Protein AF-A0A922Z4D7-F1 (afdb_monomer_lite)

Secondary structure (DSSP, 8-state):
--------------------PPPPSS--HHHHHHHHHTTSEEEEE-S-HHHHHHH-PPTTEEE--TTSTTHHHHHHHHHHH-TTSEEEEE-SSSHHHHHHHHH-

Structure (mmCIF, N/CA/C/O backbone):
data_AF-A0A922Z4D7-F1
#
_entry.id   AF-A0A922Z4D7-F1
#
loop_
_atom_site.group_PDB
_atom_site.id
_atom_site.type_symbol
_atom_site.label_atom_id
_atom_site.label_alt_id
_atom_site.label_comp_id
_atom_site.label_asym_id
_atom_site.label_entity_id
_atom_site.label_seq_id
_atom_site.pdbx_PDB_ins_code
_atom_site.Cartn_x
_atom_site.Cartn_y
_atom_site.Cartn_z
_atom_site.occupancy
_atom_site.B_iso_or_equiv
_atom_site.auth_seq_id
_atom_site.auth_comp_id
_atom_site.auth_asym_id
_atom_site.auth_atom_id
_atom_site.pdbx_PDB_model_num
ATOM 1 N N . MET A 1 1 ? -71.235 37.744 -9.714 1.00 45.00 1 MET A N 1
ATOM 2 C CA . MET A 1 1 ? -69.897 38.261 -10.066 1.00 45.00 1 MET A CA 1
ATOM 3 C C . MET A 1 1 ? -68.995 38.038 -8.854 1.00 45.00 1 MET A C 1
ATOM 5 O O . MET A 1 1 ? -68.873 38.920 -8.019 1.00 45.00 1 MET A O 1
ATOM 9 N N . ASN A 1 2 ? -68.465 36.816 -8.690 1.00 38.41 2 ASN A N 1
ATOM 10 C CA . ASN A 1 2 ? -67.816 36.381 -7.445 1.00 38.41 2 ASN A CA 1
ATOM 11 C C . ASN A 1 2 ? -66.387 35.918 -7.732 1.00 38.41 2 ASN A C 1
ATOM 13 O O . ASN A 1 2 ? -66.168 34.972 -8.484 1.00 38.41 2 ASN A O 1
ATOM 17 N N . ARG A 1 3 ? -65.427 36.610 -7.118 1.00 63.12 3 ARG A N 1
ATOM 18 C CA . ARG A 1 3 ? -63.988 36.352 -7.190 1.00 63.12 3 ARG A CA 1
ATOM 19 C C . ARG A 1 3 ? -63.673 35.210 -6.225 1.00 63.12 3 ARG A C 1
ATOM 21 O O . ARG A 1 3 ? -63.853 35.373 -5.021 1.00 63.12 3 ARG A O 1
ATOM 28 N N . ARG A 1 4 ? -63.230 34.059 -6.730 1.00 54.56 4 ARG A N 1
ATOM 29 C CA . ARG A 1 4 ? -62.708 32.966 -5.898 1.00 54.56 4 ARG A CA 1
ATOM 30 C C . ARG A 1 4 ? -61.285 32.650 -6.333 1.00 54.56 4 ARG A C 1
ATOM 32 O O . ARG A 1 4 ? -61.054 32.029 -7.361 1.00 54.56 4 ARG A O 1
ATOM 39 N N . ILE A 1 5 ? -60.361 33.176 -5.539 1.00 66.19 5 ILE A N 1
ATOM 40 C CA . ILE A 1 5 ? -58.936 32.859 -5.519 1.00 66.19 5 ILE A CA 1
ATOM 41 C C . ILE A 1 5 ? -58.792 31.455 -4.928 1.00 66.19 5 ILE A C 1
ATOM 43 O O . ILE A 1 5 ? -59.359 31.191 -3.869 1.00 66.19 5 ILE A O 1
ATOM 47 N N . LEU A 1 6 ? -58.021 30.584 -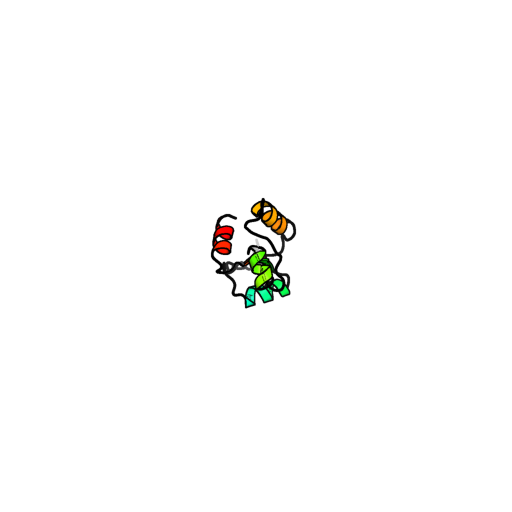5.575 1.00 53.22 6 LEU A N 1
ATOM 48 C CA . LEU A 1 6 ? -57.504 29.363 -4.961 1.00 53.22 6 LEU A CA 1
ATOM 49 C C . LEU A 1 6 ? -56.009 29.264 -5.275 1.00 53.22 6 LEU A C 1
ATOM 51 O O . LEU A 1 6 ? -55.611 29.045 -6.415 1.00 53.22 6 LEU A O 1
ATOM 55 N N . ILE A 1 7 ? -55.200 29.476 -4.239 1.00 62.78 7 ILE A N 1
ATOM 56 C CA . ILE A 1 7 ? -53.772 29.160 -4.190 1.00 62.78 7 ILE A CA 1
ATOM 57 C C . ILE A 1 7 ? -53.658 27.814 -3.470 1.00 62.78 7 ILE A C 1
ATOM 59 O O . ILE A 1 7 ? -54.116 27.709 -2.337 1.00 62.78 7 ILE A O 1
ATOM 63 N N . ALA A 1 8 ? -53.035 26.817 -4.094 1.00 52.34 8 ALA A N 1
ATOM 64 C CA . ALA A 1 8 ? -52.447 25.646 -3.433 1.00 52.34 8 ALA A CA 1
ATOM 65 C C . ALA A 1 8 ? -51.616 24.889 -4.481 1.00 52.34 8 ALA A C 1
ATOM 67 O O . ALA A 1 8 ? -52.132 24.582 -5.546 1.00 52.34 8 ALA A O 1
ATOM 68 N N . GLY A 1 9 ? -50.346 24.543 -4.321 1.00 46.50 9 GLY A N 1
ATOM 69 C CA . GLY A 1 9 ? -49.345 24.777 -3.291 1.00 46.50 9 GLY A CA 1
ATOM 70 C C . GLY A 1 9 ? -48.082 24.103 -3.833 1.00 46.50 9 GLY A C 1
ATOM 71 O O . GLY A 1 9 ? -48.098 22.904 -4.099 1.00 46.50 9 GLY A O 1
ATOM 72 N N . ALA A 1 10 ? -47.022 24.864 -4.104 1.00 57.03 10 ALA A N 1
ATOM 73 C CA . ALA A 1 10 ? -45.783 24.301 -4.629 1.00 57.03 10 ALA A CA 1
ATOM 74 C C . ALA A 1 10 ? -44.990 23.694 -3.466 1.00 57.03 10 ALA A C 1
ATOM 76 O O . ALA A 1 10 ? -44.356 24.411 -2.694 1.00 57.03 10 ALA A O 1
ATOM 77 N N . ALA A 1 11 ? -45.054 22.372 -3.314 1.00 58.16 11 ALA A N 1
ATOM 78 C CA . ALA A 1 11 ? -44.168 21.646 -2.416 1.00 58.16 11 ALA A CA 1
ATOM 79 C C . ALA A 1 11 ? -42.747 21.682 -3.000 1.00 58.16 11 ALA A C 1
ATOM 81 O O . ALA A 1 11 ? -42.391 20.885 -3.866 1.00 58.16 11 ALA A O 1
ATOM 82 N N . VAL A 1 12 ? -41.940 22.644 -2.552 1.00 61.38 12 VAL A N 1
ATOM 83 C CA . VAL A 1 12 ? -40.502 22.671 -2.830 1.00 61.38 12 VAL A CA 1
ATOM 84 C C . VAL A 1 12 ? -39.872 21.539 -2.024 1.00 61.38 12 VAL A C 1
ATOM 86 O O . VAL A 1 12 ? -39.673 21.653 -0.816 1.00 61.38 12 VAL A O 1
ATOM 89 N N . PHE A 1 13 ? -39.587 20.422 -2.692 1.00 61.16 13 PHE A N 1
ATOM 90 C CA . PHE A 1 13 ? -38.723 19.377 -2.157 1.00 61.16 13 PHE A CA 1
ATOM 91 C C . PHE A 1 13 ? -37.326 19.976 -1.952 1.00 61.16 13 PHE A C 1
ATOM 93 O O . PHE A 1 13 ? -36.543 20.108 -2.892 1.00 61.16 13 PHE A O 1
ATOM 100 N N . LEU A 1 14 ? -37.020 20.371 -0.716 1.00 59.53 14 LEU A N 1
ATOM 101 C CA . LEU A 1 14 ? -35.672 20.737 -0.293 1.00 59.53 14 LEU A CA 1
ATOM 102 C C . LEU A 1 14 ? -34.819 19.467 -0.287 1.00 59.53 14 LEU A C 1
ATOM 104 O O . LEU A 1 14 ? -34.737 18.754 0.711 1.00 59.53 14 LEU A O 1
ATOM 108 N N . TRP A 1 15 ? -34.212 19.161 -1.432 1.00 67.81 15 TRP A N 1
ATOM 109 C CA . TRP A 1 15 ? -33.183 18.136 -1.517 1.00 67.81 15 TRP A CA 1
ATOM 110 C C . TRP A 1 15 ? -31.993 18.603 -0.668 1.00 67.81 15 TRP A C 1
ATOM 112 O O . TRP A 1 15 ? -31.445 19.674 -0.945 1.00 67.81 15 TRP A O 1
ATOM 122 N N . PRO A 1 16 ? -31.578 17.868 0.380 1.00 63.47 16 PRO A N 1
ATOM 123 C CA . PRO A 1 16 ? -30.420 18.269 1.157 1.00 63.47 16 PRO A CA 1
ATOM 124 C C . PRO A 1 16 ? -29.191 18.210 0.250 1.00 63.47 16 PRO A C 1
ATOM 126 O O . PRO A 1 16 ? -28.792 17.142 -0.221 1.00 63.47 16 PRO A O 1
ATOM 129 N N . CYS A 1 17 ? -28.596 19.374 -0.001 1.00 61.09 17 CYS A N 1
ATOM 130 C CA . CYS A 1 17 ? -27.286 19.485 -0.618 1.00 61.09 17 CYS A CA 1
ATOM 131 C C . CYS A 1 17 ? -26.284 18.876 0.367 1.00 61.09 17 CYS A C 1
ATOM 133 O O . CYS A 1 17 ? -25.876 19.516 1.337 1.00 61.09 17 CYS A O 1
ATOM 135 N N . ARG A 1 18 ? -25.961 17.591 0.194 1.00 63.19 18 ARG A N 1
ATOM 136 C CA . ARG A 1 18 ? -24.906 16.956 0.979 1.00 63.19 18 ARG A CA 1
ATOM 137 C C . ARG A 1 18 ? -23.598 17.619 0.574 1.00 63.19 18 ARG A C 1
ATOM 139 O O . ARG A 1 18 ? -23.058 17.318 -0.486 1.00 63.19 18 ARG A O 1
ATOM 146 N N . ALA A 1 19 ? -23.112 18.532 1.411 1.00 60.72 19 ALA A N 1
ATOM 147 C CA . ALA A 1 19 ? -21.754 19.037 1.321 1.00 60.72 19 ALA A CA 1
ATOM 148 C C . ALA A 1 19 ? -20.814 17.834 1.454 1.00 60.72 19 ALA A C 1
ATOM 150 O O . ALA A 1 19 ? -20.638 17.270 2.534 1.00 60.72 19 ALA A O 1
ATOM 151 N N . GLN A 1 20 ? -20.293 17.371 0.324 1.00 60.91 20 GLN A N 1
ATOM 152 C CA . GLN A 1 20 ? -19.389 16.238 0.278 1.00 60.91 20 GLN A CA 1
ATOM 153 C C . GLN A 1 20 ? -18.023 16.755 0.727 1.00 60.91 20 GLN A C 1
ATOM 155 O O . GLN A 1 20 ? -17.294 17.353 -0.061 1.00 60.91 20 GLN A O 1
ATOM 160 N N . ALA A 1 21 ? -17.716 16.605 2.019 1.00 60.16 21 ALA A N 1
ATOM 161 C CA . ALA A 1 21 ? -16.394 16.925 2.544 1.00 60.16 21 ALA A CA 1
ATOM 162 C C . ALA A 1 21 ? -15.344 16.186 1.702 1.00 60.16 21 ALA A C 1
ATOM 164 O O . ALA A 1 21 ? -15.488 14.980 1.467 1.00 60.16 21 ALA A O 1
ATOM 165 N N . GLN A 1 22 ? -14.321 16.895 1.207 1.00 63.31 22 GLN A N 1
ATOM 166 C CA . GLN A 1 22 ? -13.254 16.229 0.468 1.00 63.31 22 GLN A CA 1
ATOM 167 C C . GLN A 1 22 ? -12.621 15.177 1.375 1.00 63.31 22 GLN A C 1
ATOM 169 O O . GLN A 1 22 ? -12.192 15.476 2.490 1.00 63.31 22 GLN A O 1
ATOM 174 N N . ALA A 1 23 ? -12.579 13.935 0.897 1.00 66.81 23 ALA A N 1
ATOM 175 C CA . ALA A 1 23 ? -11.924 12.874 1.634 1.00 66.81 23 ALA A CA 1
ATOM 176 C C . ALA A 1 23 ? -10.453 13.272 1.869 1.00 66.81 23 ALA A C 1
ATOM 178 O O . ALA A 1 23 ? -9.799 13.737 0.927 1.00 66.81 23 ALA A O 1
ATOM 179 N N . PRO A 1 24 ? -9.920 13.102 3.092 1.00 74.25 24 PRO A N 1
ATOM 180 C CA . PRO A 1 24 ? -8.560 13.519 3.411 1.00 74.25 24 PRO A CA 1
ATOM 181 C C . PRO A 1 24 ? -7.582 12.812 2.477 1.00 74.25 24 PRO A C 1
ATOM 183 O O . PRO A 1 24 ? -7.724 11.616 2.218 1.00 74.25 24 PRO A O 1
ATOM 186 N N . THR A 1 25 ? -6.617 13.546 1.926 1.00 84.19 25 THR A N 1
ATOM 187 C CA . THR A 1 25 ? -5.704 13.028 0.893 1.00 84.19 25 THR A CA 1
ATOM 188 C C . THR A 1 25 ? -4.624 12.106 1.463 1.00 84.19 25 THR A C 1
ATOM 190 O O . THR A 1 25 ? -3.995 11.362 0.709 1.00 84.19 25 THR A O 1
ATOM 193 N N . THR A 1 26 ? -4.446 12.124 2.783 1.00 92.38 26 THR A N 1
ATOM 194 C CA . THR A 1 26 ? -3.582 11.247 3.572 1.00 92.38 26 THR A CA 1
ATOM 195 C C . THR A 1 26 ? -4.399 10.586 4.679 1.00 92.38 26 THR A C 1
ATOM 197 O O . THR A 1 26 ? -5.386 11.144 5.153 1.00 92.38 26 THR A O 1
ATOM 200 N N . LEU A 1 27 ? -4.003 9.376 5.062 1.00 94.12 27 LEU A N 1
ATOM 201 C CA . LEU A 1 27 ? -4.605 8.620 6.156 1.00 94.12 27 LEU A CA 1
ATOM 202 C C . LEU A 1 27 ? -3.502 8.248 7.140 1.00 94.12 27 LEU A C 1
ATOM 204 O O . LEU A 1 27 ? -2.381 7.941 6.730 1.00 94.12 27 LEU A O 1
ATOM 208 N N . THR A 1 28 ? -3.821 8.235 8.427 1.00 95.31 28 THR A N 1
ATOM 209 C CA . THR A 1 28 ? -2.972 7.567 9.414 1.00 95.31 28 THR A CA 1
ATOM 210 C C . THR A 1 28 ? -2.996 6.053 9.189 1.00 95.31 28 THR A C 1
ATOM 212 O O . THR A 1 28 ? -3.951 5.500 8.636 1.00 95.31 28 THR A O 1
ATOM 215 N N . ALA A 1 29 ? -1.968 5.347 9.670 1.00 94.12 29 ALA A N 1
ATOM 216 C CA . ALA A 1 29 ? -1.909 3.887 9.566 1.00 94.12 29 ALA A CA 1
ATOM 217 C C . ALA A 1 29 ? -3.132 3.203 10.207 1.00 94.12 29 ALA A C 1
ATOM 219 O O . ALA A 1 29 ? -3.669 2.245 9.652 1.00 94.12 29 ALA A O 1
ATOM 220 N N . ARG A 1 30 ? -3.618 3.731 11.343 1.00 95.81 30 ARG A N 1
ATOM 221 C CA . ARG A 1 30 ? -4.828 3.225 12.004 1.00 95.81 30 ARG A CA 1
ATOM 222 C C . ARG A 1 30 ? -6.059 3.414 11.122 1.00 95.81 30 ARG A C 1
ATOM 224 O O . ARG A 1 30 ? -6.782 2.452 10.915 1.00 95.81 30 ARG A O 1
ATOM 231 N N . GLU A 1 31 ? -6.295 4.605 10.579 1.00 96.25 31 GLU A N 1
ATOM 232 C CA . GLU A 1 31 ? -7.459 4.853 9.712 1.00 96.25 31 GLU A CA 1
ATOM 233 C C . GLU A 1 31 ? -7.446 3.966 8.465 1.00 96.25 31 GLU A C 1
ATOM 235 O O . GLU A 1 31 ? -8.479 3.406 8.100 1.00 96.25 31 GLU A O 1
ATOM 240 N N . ALA A 1 32 ? -6.278 3.801 7.837 1.00 96.06 32 ALA A N 1
ATOM 241 C CA . ALA A 1 32 ? -6.125 2.925 6.682 1.00 96.06 32 ALA A CA 1
ATOM 242 C C . ALA A 1 32 ? -6.442 1.463 7.037 1.00 96.06 32 ALA A C 1
ATOM 244 O O . ALA A 1 32 ? -7.190 0.809 6.312 1.00 96.06 32 ALA A O 1
ATOM 245 N N . TYR A 1 33 ? -5.934 0.971 8.171 1.00 96.62 33 TYR A N 1
ATOM 246 C CA . TYR A 1 33 ? -6.209 -0.381 8.656 1.00 96.62 33 TYR A CA 1
ATOM 247 C C . TYR A 1 33 ? -7.693 -0.600 8.978 1.00 96.62 33 TYR A C 1
ATOM 249 O O . TYR A 1 33 ? -8.285 -1.583 8.535 1.00 96.62 33 TYR A O 1
ATOM 257 N N . GLU A 1 34 ? -8.321 0.326 9.703 1.00 96.81 34 GLU A N 1
ATOM 258 C CA . GLU A 1 34 ? -9.743 0.252 10.051 1.00 96.81 34 GLU A CA 1
ATOM 259 C C . GLU A 1 34 ? -10.630 0.266 8.797 1.00 96.81 34 GLU A C 1
ATOM 261 O O . GLU A 1 34 ? -11.546 -0.547 8.674 1.00 96.81 34 GLU A O 1
ATOM 266 N N . ALA A 1 35 ? -10.330 1.137 7.829 1.00 95.81 35 ALA A N 1
ATOM 267 C CA . ALA A 1 35 ? -11.075 1.224 6.576 1.00 95.81 35 ALA A CA 1
ATOM 268 C C . ALA A 1 35 ? -10.868 -0.009 5.678 1.00 95.81 35 ALA A C 1
ATOM 270 O O . ALA A 1 35 ? -11.821 -0.487 5.056 1.00 95.81 35 ALA A O 1
ATOM 271 N N . ALA A 1 36 ? -9.648 -0.558 5.637 1.00 96.38 36 ALA A N 1
ATOM 272 C CA . ALA A 1 36 ? -9.364 -1.811 4.941 1.00 96.38 36 ALA A CA 1
ATOM 273 C C . ALA A 1 36 ? -10.137 -2.976 5.573 1.00 96.38 36 ALA A C 1
ATOM 275 O O . ALA A 1 36 ? -10.794 -3.743 4.869 1.00 96.38 36 ALA A O 1
ATOM 276 N N . ARG A 1 37 ? -10.148 -3.058 6.910 1.00 96.38 37 ARG A N 1
ATOM 277 C CA . ARG A 1 37 ? -10.900 -4.073 7.661 1.00 96.38 37 ARG A CA 1
ATOM 278 C C . ARG A 1 37 ? -12.412 -3.937 7.478 1.00 96.38 37 ARG A C 1
ATOM 280 O O . ARG A 1 37 ? -13.104 -4.945 7.393 1.00 96.38 37 ARG A O 1
ATOM 287 N N . ALA A 1 38 ? -12.922 -2.711 7.373 1.00 95.81 38 ALA A N 1
ATOM 288 C CA . ALA A 1 38 ? -14.326 -2.430 7.072 1.00 95.81 38 ALA A CA 1
ATOM 289 C C . ALA A 1 38 ? -14.701 -2.676 5.596 1.00 95.81 38 ALA A C 1
ATOM 291 O O . ALA A 1 38 ? -15.874 -2.589 5.237 1.00 95.81 38 ALA A O 1
ATOM 292 N N . GLY A 1 39 ? -13.725 -2.948 4.723 1.00 95.12 39 GLY A N 1
ATOM 293 C CA . GLY A 1 39 ? -13.946 -3.192 3.299 1.00 95.12 39 GLY A CA 1
ATOM 294 C C . GLY A 1 39 ? -14.286 -1.945 2.476 1.00 95.12 39 GLY A C 1
ATOM 295 O O . GLY A 1 39 ? -14.602 -2.076 1.294 1.00 95.12 39 GLY A O 1
ATOM 296 N N . THR A 1 40 ? -14.201 -0.748 3.062 1.00 94.75 40 THR A N 1
ATOM 297 C CA . THR A 1 40 ? -14.475 0.536 2.387 1.00 94.75 40 THR A CA 1
ATOM 298 C C . THR A 1 40 ? -13.253 1.079 1.643 1.00 94.75 40 THR A C 1
ATOM 300 O O . THR A 1 40 ? -13.373 1.942 0.766 1.00 94.75 40 THR A O 1
ATOM 303 N N . LEU A 1 41 ? -12.074 0.545 1.959 1.00 95.81 41 LEU A N 1
ATOM 304 C CA . LEU A 1 41 ? -10.795 0.927 1.385 1.00 95.81 41 LEU A CA 1
ATOM 305 C C . LEU A 1 41 ? -10.025 -0.310 0.916 1.00 95.81 41 LEU A C 1
ATOM 307 O O . LEU A 1 41 ? -10.059 -1.366 1.543 1.00 95.81 41 LEU A O 1
ATOM 311 N N . LEU A 1 42 ? -9.335 -0.166 -0.207 1.00 97.44 42 LEU A N 1
ATOM 312 C CA . LEU A 1 42 ? -8.368 -1.118 -0.718 1.00 97.44 42 LEU A CA 1
ATOM 313 C C . LEU A 1 42 ? -6.971 -0.571 -0.418 1.00 97.44 42 LEU A C 1
ATOM 315 O O . LEU A 1 42 ? -6.548 0.418 -1.021 1.00 97.44 42 LEU A O 1
ATOM 319 N N . LEU A 1 43 ? -6.289 -1.184 0.548 1.00 97.88 43 LEU A N 1
ATOM 320 C CA . LEU A 1 43 ? -4.928 -0.811 0.915 1.00 97.88 43 LEU A CA 1
ATOM 321 C C . LEU A 1 43 ? -3.953 -1.540 -0.010 1.00 97.88 43 LEU A C 1
ATOM 323 O O . LEU A 1 43 ? -3.994 -2.763 -0.106 1.00 97.88 43 LEU A O 1
ATOM 327 N N . ILE A 1 44 ? -3.093 -0.796 -0.694 1.00 98.19 44 ILE A N 1
ATOM 328 C CA . ILE A 1 44 ? -2.104 -1.333 -1.626 1.00 98.19 44 ILE A CA 1
ATOM 329 C C . ILE A 1 44 ? -0.715 -0.976 -1.115 1.00 98.19 44 ILE A C 1
ATOM 331 O O . ILE A 1 44 ? -0.367 0.200 -1.014 1.00 98.19 44 ILE A O 1
ATOM 335 N N . ASP A 1 45 ? 0.072 -1.991 -0.793 1.00 98.25 45 ASP A N 1
ATOM 336 C CA . ASP A 1 45 ? 1.468 -1.834 -0.416 1.00 98.25 45 ASP A CA 1
ATOM 337 C C . ASP A 1 45 ? 2.311 -1.8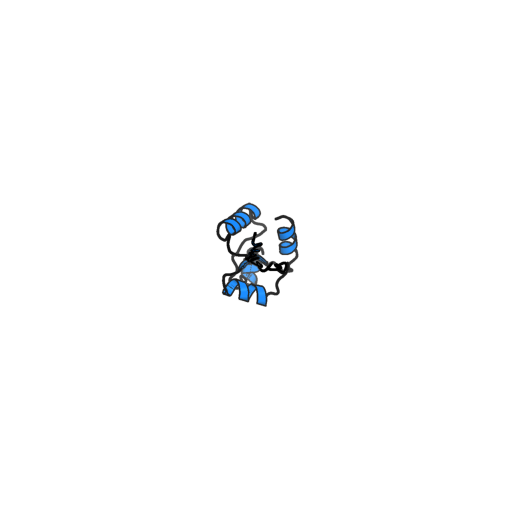32 -1.685 1.00 98.25 45 ASP A C 1
ATOM 339 O O . ASP A 1 45 ? 2.318 -2.819 -2.424 1.00 98.25 45 ASP A O 1
ATOM 343 N N . ILE A 1 46 ? 2.959 -0.697 -1.952 1.00 98.31 46 ILE A N 1
ATOM 344 C CA . ILE A 1 46 ? 3.716 -0.467 -3.185 1.00 98.31 46 ILE A CA 1
ATOM 345 C C . ILE A 1 46 ? 5.230 -0.575 -3.006 1.00 98.31 46 ILE A C 1
ATOM 347 O O . ILE A 1 46 ? 5.997 -0.179 -3.884 1.00 98.31 46 ILE A O 1
ATOM 351 N N . ARG A 1 47 ? 5.670 -1.088 -1.853 1.00 98.19 47 ARG A N 1
ATOM 352 C CA . ARG A 1 47 ? 7.088 -1.341 -1.584 1.00 98.19 47 ARG A CA 1
ATOM 353 C C . ARG A 1 47 ? 7.613 -2.488 -2.465 1.00 98.19 47 ARG A C 1
ATOM 355 O O . ARG A 1 47 ? 6.838 -3.345 -2.879 1.00 98.19 47 ARG A O 1
ATOM 362 N N . PRO A 1 48 ? 8.925 -2.557 -2.724 1.00 97.69 48 PRO A N 1
ATOM 363 C CA . PRO A 1 48 ? 9.527 -3.696 -3.398 1.00 97.69 48 PRO A CA 1
ATOM 364 C C . PRO A 1 48 ? 9.478 -4.973 -2.530 1.00 97.69 48 PRO A C 1
ATOM 366 O O . PRO A 1 48 ? 9.535 -4.898 -1.295 1.00 97.69 48 PRO A O 1
ATOM 369 N N . PRO A 1 49 ? 9.489 -6.178 -3.140 1.00 97.81 49 PRO A N 1
ATOM 370 C CA . PRO A 1 49 ? 9.408 -7.458 -2.433 1.00 97.81 49 PRO A CA 1
ATOM 371 C C . PRO A 1 49 ? 10.484 -7.683 -1.370 1.00 97.81 49 PRO A C 1
ATOM 373 O O . PRO A 1 49 ? 10.276 -8.450 -0.430 1.00 97.81 49 PRO A O 1
ATOM 376 N N . ALA A 1 50 ? 11.647 -7.041 -1.506 1.00 97.69 50 ALA A N 1
ATOM 377 C CA . ALA A 1 50 ? 12.701 -7.092 -0.498 1.00 97.69 50 ALA A CA 1
ATOM 378 C C . ALA A 1 50 ? 12.241 -6.536 0.860 1.00 97.69 50 ALA A C 1
ATOM 380 O O . ALA A 1 50 ? 12.550 -7.133 1.887 1.00 97.69 50 ALA A O 1
ATOM 381 N N . GLU A 1 51 ? 11.452 -5.460 0.870 1.00 97.75 51 GLU A N 1
ATOM 382 C CA . GLU A 1 51 ? 10.946 -4.851 2.106 1.00 97.75 51 GLU A CA 1
ATOM 383 C C . GLU A 1 51 ? 9.857 -5.693 2.765 1.00 97.75 51 GLU A C 1
ATOM 385 O O . GLU A 1 51 ? 9.808 -5.794 3.992 1.00 97.75 51 GLU A O 1
ATOM 390 N N . TRP A 1 52 ? 8.998 -6.329 1.965 1.00 97.38 52 TRP A N 1
ATOM 391 C CA . TRP A 1 52 ? 7.998 -7.257 2.492 1.00 97.38 52 TRP A CA 1
ATOM 392 C C . TRP A 1 52 ? 8.640 -8.501 3.096 1.00 97.38 52 TRP A C 1
ATOM 394 O O . TRP A 1 52 ? 8.128 -9.027 4.075 1.00 97.38 52 TRP A O 1
ATOM 404 N N . ARG A 1 53 ? 9.760 -8.980 2.541 1.00 97.56 53 ARG A N 1
ATOM 405 C CA . ARG A 1 53 ? 10.504 -10.102 3.134 1.00 97.56 53 ARG A CA 1
ATOM 406 C C . ARG A 1 53 ? 11.130 -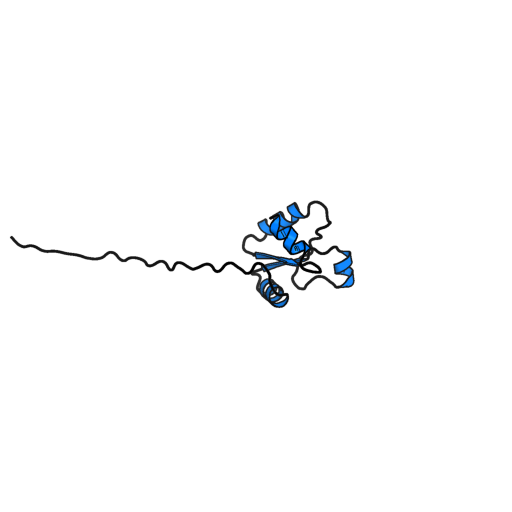9.745 4.480 1.00 97.56 53 ARG A C 1
ATOM 408 O O . ARG A 1 53 ? 11.239 -10.623 5.325 1.00 97.56 53 ARG A O 1
ATOM 415 N N . ASP A 1 54 ? 11.531 -8.492 4.659 1.00 97.31 54 ASP A N 1
ATOM 416 C CA . ASP A 1 54 ? 12.163 -8.006 5.888 1.00 97.31 54 ASP A CA 1
ATOM 417 C C . ASP A 1 54 ? 11.136 -7.694 6.991 1.00 97.31 54 ASP A C 1
ATOM 419 O O . ASP A 1 54 ? 11.257 -8.142 8.126 1.00 97.31 54 ASP A O 1
ATOM 423 N N . THR A 1 55 ? 10.072 -6.965 6.643 1.00 96.56 55 THR A N 1
ATOM 424 C CA . THR A 1 55 ? 9.115 -6.411 7.625 1.00 96.56 55 THR A CA 1
ATOM 425 C C . THR A 1 55 ? 7.717 -7.020 7.556 1.00 96.56 55 THR A C 1
ATOM 427 O O . THR A 1 55 ? 6.881 -6.758 8.421 1.00 96.56 55 THR A O 1
ATOM 430 N N . GLY A 1 56 ? 7.441 -7.828 6.534 1.00 96.75 56 GLY A N 1
ATOM 431 C CA . GLY A 1 56 ? 6.099 -8.293 6.209 1.00 96.75 56 GLY A CA 1
ATOM 432 C C . GLY A 1 56 ? 5.298 -7.294 5.371 1.00 96.75 56 GLY A C 1
ATOM 433 O O . GLY A 1 56 ? 5.674 -6.135 5.164 1.00 96.75 56 GLY A O 1
ATOM 434 N N . LEU A 1 57 ? 4.157 -7.770 4.878 1.00 96.69 57 LEU A N 1
ATOM 435 C CA . LEU A 1 57 ? 3.148 -6.953 4.212 1.00 96.69 57 LEU A CA 1
ATOM 436 C C . LEU A 1 57 ? 2.246 -6.288 5.261 1.00 96.69 57 LEU A C 1
ATOM 438 O O . LEU A 1 57 ? 1.925 -6.905 6.280 1.00 96.69 57 LEU A O 1
ATOM 442 N N . ALA A 1 58 ? 1.794 -5.058 5.007 1.00 94.19 58 ALA A N 1
ATOM 443 C CA . ALA A 1 58 ? 0.798 -4.429 5.869 1.00 94.19 58 ALA A CA 1
ATOM 444 C C . ALA A 1 58 ? -0.483 -5.285 5.955 1.00 94.19 58 ALA A C 1
ATOM 446 O O . ALA A 1 58 ? -0.959 -5.836 4.960 1.00 94.19 58 ALA A O 1
ATOM 447 N N . GLN A 1 59 ? -1.056 -5.410 7.154 1.00 94.75 59 GLN A N 1
ATOM 448 C CA . GLN A 1 59 ? -2.226 -6.262 7.361 1.00 94.75 59 GLN A CA 1
ATOM 449 C C . GLN A 1 59 ? -3.428 -5.762 6.548 1.00 94.75 59 GLN A C 1
ATOM 451 O O . GLN A 1 59 ? -3.805 -4.594 6.624 1.00 94.75 59 GLN A O 1
ATOM 456 N N . GLY A 1 60 ? -4.042 -6.669 5.784 1.00 93.62 60 GLY A N 1
ATOM 457 C CA . GLY A 1 60 ? -5.164 -6.340 4.900 1.00 93.62 60 GLY A CA 1
ATOM 458 C C . GLY A 1 60 ? -4.765 -5.590 3.626 1.00 93.62 60 GLY A C 1
ATOM 459 O O . GLY A 1 60 ? -5.653 -5.187 2.876 1.00 93.62 60 GLY A O 1
ATOM 460 N N . ALA A 1 61 ? -3.465 -5.404 3.370 1.00 97.56 61 ALA A N 1
ATOM 461 C CA . ALA A 1 61 ? -2.981 -4.816 2.131 1.00 97.56 61 ALA A CA 1
ATOM 462 C C . ALA A 1 61 ? -2.816 -5.862 1.019 1.00 97.56 61 ALA A C 1
ATOM 464 O O . ALA A 1 61 ? -2.546 -7.035 1.278 1.00 97.56 61 ALA A O 1
ATOM 465 N N . LEU A 1 62 ? -2.932 -5.412 -0.230 1.00 97.69 62 LEU A N 1
ATOM 466 C CA . LEU A 1 62 ? -2.488 -6.156 -1.404 1.00 97.69 62 LEU A CA 1
ATOM 467 C C . LEU A 1 62 ? -1.079 -5.717 -1.799 1.00 97.69 62 LEU A C 1
ATOM 469 O O . LEU A 1 62 ? -0.766 -4.528 -1.796 1.00 97.69 62 LEU A O 1
ATOM 473 N N . ALA A 1 63 ? -0.255 -6.684 -2.181 1.00 97.94 63 ALA A N 1
ATOM 474 C CA . ALA A 1 63 ? 1.102 -6.461 -2.652 1.00 97.94 63 ALA A CA 1
ATOM 475 C C . ALA A 1 63 ? 1.111 -6.004 -4.123 1.00 97.94 63 ALA A C 1
ATOM 477 O O . ALA A 1 63 ? 0.632 -6.720 -5.009 1.00 97.94 63 ALA A O 1
ATOM 478 N N . LEU A 1 64 ? 1.687 -4.834 -4.401 1.00 98.31 64 LEU A N 1
ATOM 479 C CA . LEU A 1 64 ? 1.842 -4.304 -5.754 1.00 98.31 64 LEU A CA 1
ATOM 480 C C . LEU A 1 64 ? 3.174 -3.567 -5.902 1.00 98.31 64 LEU A C 1
ATOM 482 O O . LEU A 1 64 ? 3.234 -2.359 -5.738 1.00 98.31 64 LEU A O 1
ATOM 486 N N . ASP A 1 65 ? 4.227 -4.288 -6.268 1.00 98.00 65 ASP A N 1
ATOM 487 C CA . ASP A 1 65 ? 5.559 -3.704 -6.435 1.00 98.00 65 ASP A CA 1
ATOM 488 C C . ASP A 1 65 ? 5.551 -2.571 -7.478 1.00 98.00 65 ASP A C 1
ATOM 490 O O . ASP A 1 65 ? 5.199 -2.800 -8.640 1.00 98.00 65 ASP A O 1
ATOM 494 N N . ALA A 1 66 ? 5.928 -1.362 -7.051 1.00 97.12 66 ALA A N 1
ATOM 495 C CA . ALA A 1 66 ? 6.017 -0.184 -7.910 1.00 97.12 66 ALA A CA 1
ATOM 496 C C . ALA A 1 66 ? 7.158 -0.247 -8.931 1.00 97.12 66 ALA A C 1
ATOM 498 O O . ALA A 1 66 ? 7.104 0.448 -9.946 1.00 97.12 66 ALA A O 1
ATOM 499 N N . GLU A 1 67 ? 8.176 -1.070 -8.683 1.00 96.50 67 GLU A N 1
ATOM 500 C CA . GLU A 1 67 ? 9.312 -1.264 -9.587 1.00 96.50 67 GLU A CA 1
ATOM 501 C C . GLU A 1 67 ? 9.037 -2.358 -10.628 1.00 96.50 67 GLU A C 1
ATOM 503 O O . GLU A 1 67 ? 9.759 -2.482 -11.620 1.00 96.50 67 GLU A O 1
ATOM 508 N N . ALA A 1 68 ? 7.968 -3.140 -10.442 1.00 97.00 68 ALA A N 1
ATOM 509 C CA . ALA A 1 68 ? 7.599 -4.185 -11.379 1.00 97.00 68 ALA A CA 1
ATOM 510 C C . ALA A 1 68 ? 7.104 -3.602 -12.719 1.00 97.00 68 ALA A C 1
ATOM 512 O O . ALA A 1 68 ? 6.420 -2.569 -12.753 1.00 97.00 68 ALA A O 1
ATOM 513 N N . PRO A 1 69 ? 7.361 -4.295 -13.846 1.00 97.31 69 PRO A N 1
ATOM 514 C CA . PRO A 1 69 ? 6.823 -3.899 -15.140 1.00 97.31 69 PRO A CA 1
ATOM 515 C C . PRO A 1 69 ? 5.300 -3.728 -15.107 1.00 97.31 69 PRO A C 1
ATOM 517 O O . PRO A 1 69 ? 4.581 -4.494 -14.461 1.00 97.31 69 PRO A O 1
ATOM 520 N N . ALA A 1 70 ? 4.809 -2.739 -15.857 1.00 95.81 70 ALA A N 1
ATOM 521 C CA . ALA A 1 70 ? 3.382 -2.451 -16.009 1.00 95.81 70 ALA A CA 1
ATOM 522 C C . ALA A 1 70 ? 2.634 -2.141 -14.693 1.00 95.81 70 ALA A C 1
ATOM 524 O O . ALA A 1 70 ? 1.425 -2.367 -14.610 1.00 95.81 70 ALA A O 1
ATOM 525 N N . PHE A 1 71 ? 3.324 -1.591 -13.685 1.00 97.00 71 PHE A N 1
ATOM 526 C CA . PHE A 1 71 ? 2.729 -1.148 -12.418 1.00 97.00 71 PHE A CA 1
ATOM 527 C C . PHE A 1 71 ? 1.427 -0.352 -12.606 1.00 97.00 71 PHE A C 1
ATOM 529 O O . PHE A 1 71 ? 0.396 -0.739 -12.061 1.00 97.00 71 PHE A O 1
ATOM 536 N N . GLU A 1 72 ? 1.438 0.691 -13.443 1.00 95.19 72 GLU A N 1
ATOM 537 C CA . GLU A 1 72 ? 0.266 1.557 -13.644 1.00 95.19 72 GLU A CA 1
ATOM 538 C C . GLU A 1 72 ? -0.922 0.811 -14.264 1.00 95.19 72 GLU A C 1
ATOM 540 O O . GLU A 1 72 ? -2.067 1.003 -13.862 1.00 95.19 72 GLU A O 1
ATOM 545 N N . VAL A 1 73 ? -0.659 -0.105 -15.201 1.00 96.31 73 VAL A N 1
ATOM 546 C CA . VAL A 1 73 ? -1.704 -0.937 -15.821 1.00 96.31 73 VAL A CA 1
ATOM 547 C C . VAL A 1 73 ? -2.326 -1.866 -14.781 1.00 96.31 73 VAL A C 1
ATOM 549 O O . VAL A 1 73 ? -3.545 -2.016 -14.725 1.00 96.31 73 VAL A O 1
ATOM 552 N N . ARG A 1 74 ? -1.502 -2.467 -13.918 1.00 97.50 74 ARG A N 1
ATOM 553 C CA . ARG A 1 74 ? -1.977 -3.337 -12.836 1.00 97.50 74 ARG A CA 1
ATOM 554 C C . ARG A 1 74 ? -2.751 -2.558 -11.774 1.00 97.50 74 ARG A C 1
ATOM 556 O O . ARG A 1 74 ? -3.780 -3.042 -11.307 1.00 97.50 74 ARG A O 1
ATOM 563 N N . LEU A 1 75 ? -2.298 -1.355 -11.423 1.00 96.88 75 LEU A N 1
ATOM 564 C CA . LEU A 1 75 ? -3.003 -0.469 -10.500 1.00 96.88 75 LEU A CA 1
ATOM 565 C C . LEU A 1 75 ? -4.361 -0.032 -11.069 1.00 96.88 75 LEU A C 1
ATOM 567 O O . LEU A 1 75 ? -5.366 -0.061 -10.356 1.00 96.88 75 LEU A O 1
ATOM 571 N N . ALA A 1 76 ? -4.413 0.304 -12.360 1.00 95.62 76 ALA A N 1
ATOM 572 C CA . ALA A 1 76 ? -5.659 0.599 -13.060 1.00 95.62 76 ALA A CA 1
ATOM 573 C C . ALA A 1 76 ? -6.600 -0.618 -13.078 1.00 95.62 76 ALA A C 1
ATOM 575 O O . ALA A 1 76 ? -7.794 -0.466 -12.829 1.00 95.62 76 ALA A O 1
ATOM 576 N N . GLY A 1 77 ? -6.067 -1.827 -13.282 1.00 97.25 77 GLY A N 1
ATOM 577 C CA . GLY A 1 77 ? -6.822 -3.078 -13.159 1.00 97.25 77 GLY A CA 1
ATOM 578 C C . GLY A 1 77 ? -7.488 -3.223 -11.789 1.00 97.25 77 GLY A C 1
ATOM 579 O O . GLY A 1 77 ? -8.703 -3.364 -11.711 1.00 97.25 77 GLY A O 1
ATOM 580 N N . LEU A 1 78 ? -6.733 -3.036 -10.700 1.00 96.75 78 LEU A N 1
ATOM 581 C CA . LEU A 1 78 ? -7.283 -3.088 -9.335 1.00 96.75 78 LEU A CA 1
ATOM 582 C C . LEU A 1 78 ? -8.385 -2.049 -9.091 1.00 96.75 78 LEU A C 1
ATOM 584 O O . LEU A 1 78 ? -9.330 -2.300 -8.342 1.00 96.75 78 LEU A O 1
ATOM 588 N N . ARG A 1 79 ? -8.285 -0.872 -9.716 1.00 95.44 79 ARG A N 1
ATOM 589 C CA . ARG A 1 79 ? -9.325 0.162 -9.647 1.00 95.44 79 ARG A CA 1
ATOM 590 C C . ARG A 1 79 ? -10.608 -0.267 -10.355 1.00 95.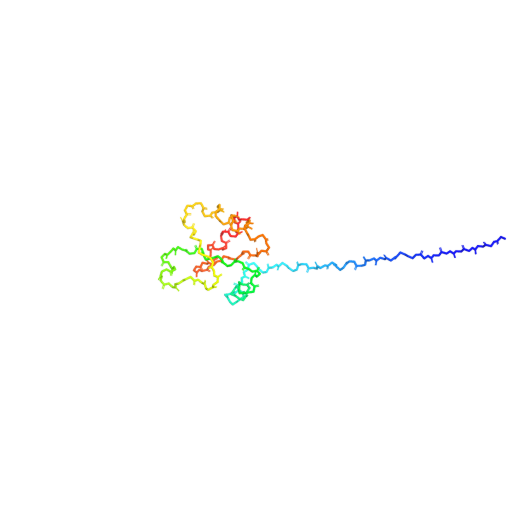44 79 ARG A C 1
ATOM 592 O O . ARG A 1 79 ? -11.688 0.021 -9.842 1.00 95.44 79 ARG A O 1
ATOM 599 N N . LEU A 1 80 ? -10.487 -0.939 -11.498 1.00 96.38 80 LEU A N 1
ATOM 600 C CA . LEU A 1 80 ? -11.616 -1.473 -12.262 1.00 96.38 80 LEU A CA 1
ATOM 601 C C . LEU A 1 80 ? -12.264 -2.674 -11.565 1.00 96.38 80 LEU A C 1
ATOM 603 O O . LEU A 1 80 ? -13.488 -2.764 -11.550 1.00 96.38 80 LEU A O 1
ATOM 607 N N . ASP A 1 81 ? -11.468 -3.535 -10.931 1.00 96.94 81 ASP A N 1
ATOM 608 C CA . ASP A 1 81 ? -11.946 -4.701 -10.175 1.00 96.94 81 ASP A CA 1
ATOM 609 C C . ASP A 1 81 ? -12.638 -4.300 -8.858 1.00 96.94 81 ASP A C 1
ATOM 611 O O . ASP A 1 81 ? -13.476 -5.028 -8.315 1.00 96.94 81 ASP A O 1
ATOM 615 N N . HIS A 1 82 ? -12.307 -3.118 -8.328 1.00 96.19 82 HIS A N 1
ATOM 616 C CA . HIS A 1 82 ? -12.829 -2.603 -7.062 1.00 96.19 82 HIS A CA 1
ATOM 617 C C . HIS A 1 82 ? -13.407 -1.178 -7.181 1.00 96.19 82 HIS A C 1
ATOM 619 O O . HIS A 1 82 ? -12.993 -0.277 -6.443 1.00 96.19 82 HIS A O 1
ATOM 625 N N . PRO A 1 83 ? -14.427 -0.952 -8.034 1.00 94.44 83 PRO A N 1
ATOM 626 C CA . PRO A 1 83 ? -14.910 0.391 -8.368 1.00 94.44 83 PRO A CA 1
ATOM 627 C C . PRO A 1 83 ? -15.583 1.101 -7.183 1.00 94.44 83 PRO A C 1
ATOM 629 O O . PRO A 1 83 ? -15.577 2.327 -7.101 1.00 94.44 83 PRO A O 1
ATOM 632 N N . ALA A 1 84 ? -16.136 0.335 -6.238 1.00 94.00 84 ALA A N 1
ATOM 633 C CA . ALA A 1 84 ? -16.782 0.857 -5.034 1.00 94.00 84 ALA A CA 1
ATOM 634 C C . ALA A 1 84 ? -15.801 1.170 -3.890 1.00 94.00 84 ALA A C 1
ATOM 636 O O . ALA A 1 84 ? -16.201 1.777 -2.897 1.00 94.00 84 ALA A O 1
ATOM 637 N N . LYS A 1 85 ? -14.531 0.750 -3.993 1.00 94.50 85 LYS A N 1
ATOM 638 C CA . LYS A 1 85 ? -13.540 0.928 -2.926 1.00 94.50 85 LYS A CA 1
ATOM 639 C C . LYS A 1 85 ? -12.619 2.100 -3.227 1.00 94.50 85 LYS A C 1
ATOM 641 O O . LYS A 1 85 ? -12.169 2.317 -4.355 1.00 94.50 85 LYS A O 1
ATOM 646 N N . ARG A 1 86 ? -12.284 2.851 -2.181 1.00 93.25 86 ARG A N 1
ATOM 647 C CA . ARG A 1 86 ? -11.220 3.853 -2.247 1.00 93.25 86 ARG A CA 1
ATOM 648 C C . ARG A 1 86 ? -9.867 3.146 -2.229 1.00 93.25 86 ARG A C 1
ATOM 650 O O . ARG A 1 86 ? -9.631 2.353 -1.331 1.00 93.25 86 ARG A O 1
ATOM 657 N N . ILE A 1 87 ? -8.969 3.460 -3.159 1.00 95.38 87 ILE A N 1
ATOM 658 C CA . ILE A 1 87 ? -7.584 2.970 -3.102 1.00 95.38 87 ILE A CA 1
ATOM 659 C C . ILE A 1 87 ? -6.762 3.885 -2.188 1.00 95.38 87 ILE A C 1
ATOM 661 O O . ILE A 1 87 ? -6.839 5.110 -2.306 1.00 95.38 87 ILE A O 1
ATOM 665 N N . ALA A 1 88 ? -5.974 3.294 -1.292 1.00 96.69 88 ALA A N 1
ATOM 666 C CA . ALA A 1 88 ? -4.898 3.981 -0.588 1.00 96.69 88 ALA A CA 1
ATOM 667 C C . ALA A 1 88 ? -3.588 3.222 -0.777 1.00 96.69 88 ALA A C 1
ATOM 669 O O . ALA A 1 88 ? -3.563 1.995 -0.732 1.00 96.69 88 ALA A O 1
ATOM 670 N N . LEU A 1 89 ? -2.513 3.973 -0.992 1.00 97.44 89 LEU A N 1
ATOM 671 C CA . LEU A 1 89 ? -1.179 3.440 -1.229 1.00 97.44 89 LEU A CA 1
ATOM 672 C C . LEU A 1 89 ? -0.341 3.588 0.045 1.00 97.44 89 LEU A C 1
ATOM 674 O O . LEU A 1 89 ? -0.430 4.621 0.713 1.00 97.44 89 LEU A O 1
ATOM 678 N N . ILE A 1 90 ? 0.477 2.587 0.357 1.00 97.06 90 ILE A N 1
ATOM 679 C CA . ILE A 1 90 ? 1.476 2.640 1.427 1.00 97.06 90 ILE A CA 1
ATOM 680 C C . ILE A 1 90 ? 2.864 2.333 0.865 1.00 97.06 90 ILE A C 1
ATOM 682 O O . ILE A 1 90 ? 3.048 1.386 0.105 1.00 97.06 90 ILE A O 1
ATOM 686 N N . ASP A 1 91 ? 3.837 3.147 1.265 1.00 97.25 91 ASP A N 1
ATOM 687 C CA . ASP A 1 91 ? 5.262 2.906 1.063 1.00 97.25 91 ASP A CA 1
ATOM 688 C C . ASP A 1 91 ? 6.024 3.183 2.373 1.00 97.25 91 ASP A C 1
ATOM 690 O O . ASP A 1 91 ? 5.410 3.471 3.403 1.00 97.25 91 ASP A O 1
ATOM 694 N N . ARG A 1 92 ? 7.358 3.086 2.350 1.00 96.19 92 ARG A N 1
ATOM 695 C CA . ARG A 1 92 ? 8.218 3.298 3.523 1.00 96.19 92 ARG A CA 1
ATOM 696 C C . ARG A 1 92 ? 8.034 4.664 4.207 1.00 96.19 92 ARG A C 1
ATOM 698 O O . ARG A 1 92 ? 8.094 4.729 5.430 1.00 96.19 92 ARG A O 1
ATOM 705 N N . SER A 1 93 ? 7.869 5.748 3.451 1.00 95.06 93 SER A N 1
ATOM 706 C CA . SER A 1 93 ? 7.795 7.132 3.955 1.00 95.06 93 SER A CA 1
ATOM 707 C C . SER A 1 93 ? 6.539 7.901 3.526 1.00 95.06 93 SER A C 1
ATOM 709 O O . SER A 1 93 ? 6.282 8.992 4.033 1.00 95.06 93 SER A O 1
ATOM 711 N N . GLY A 1 94 ? 5.761 7.358 2.591 1.00 95.06 94 GLY A N 1
ATOM 712 C CA . GLY A 1 94 ? 4.626 7.997 1.926 1.00 95.06 94 GLY A CA 1
ATOM 713 C C . GLY A 1 94 ? 5.003 8.855 0.710 1.00 95.06 94 GLY A C 1
ATOM 714 O O . GLY A 1 94 ? 4.111 9.393 0.049 1.00 95.06 94 GLY A O 1
ATOM 715 N N . ALA A 1 95 ? 6.294 9.012 0.399 1.00 96.31 95 ALA A N 1
ATOM 716 C CA . ALA A 1 95 ? 6.749 9.875 -0.692 1.00 96.31 95 ALA A CA 1
ATOM 717 C C . ALA A 1 95 ? 6.405 9.307 -2.079 1.00 96.31 95 ALA A C 1
ATOM 719 O O . ALA A 1 95 ? 5.952 10.043 -2.961 1.00 96.31 95 ALA A O 1
ATOM 720 N N . LEU A 1 96 ? 6.579 7.998 -2.273 1.00 96.50 96 LEU A N 1
ATOM 721 C CA . LEU A 1 96 ? 6.263 7.338 -3.537 1.00 96.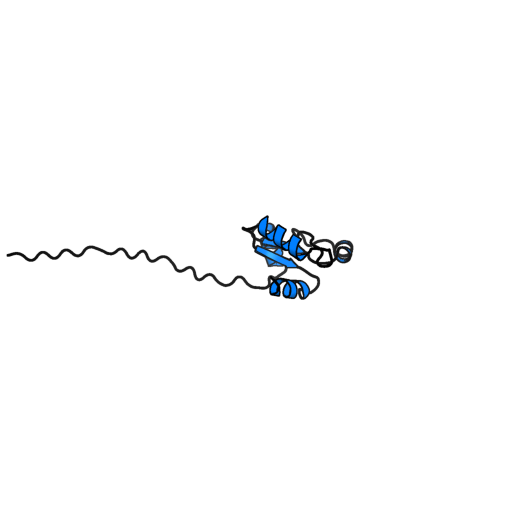50 96 LEU A CA 1
ATOM 722 C C . LEU A 1 96 ? 4.747 7.274 -3.745 1.00 96.50 96 LEU A C 1
ATOM 724 O O . LEU A 1 96 ? 4.262 7.622 -4.815 1.00 96.50 96 LEU A O 1
ATOM 728 N N . ALA A 1 97 ? 3.991 6.935 -2.704 1.00 96.38 97 ALA A N 1
ATOM 729 C CA . ALA A 1 97 ? 2.536 6.941 -2.675 1.00 96.38 97 ALA A CA 1
ATOM 730 C C . ALA A 1 97 ? 1.975 8.321 -3.050 1.00 96.38 97 ALA A C 1
ATOM 732 O O . ALA A 1 97 ? 1.060 8.422 -3.870 1.00 96.38 97 ALA A O 1
ATOM 733 N N . ALA A 1 98 ? 2.551 9.399 -2.507 1.00 95.12 98 ALA A N 1
ATOM 734 C CA . ALA A 1 98 ? 2.180 10.765 -2.868 1.00 95.12 98 ALA A CA 1
ATOM 735 C C . ALA A 1 98 ? 2.527 1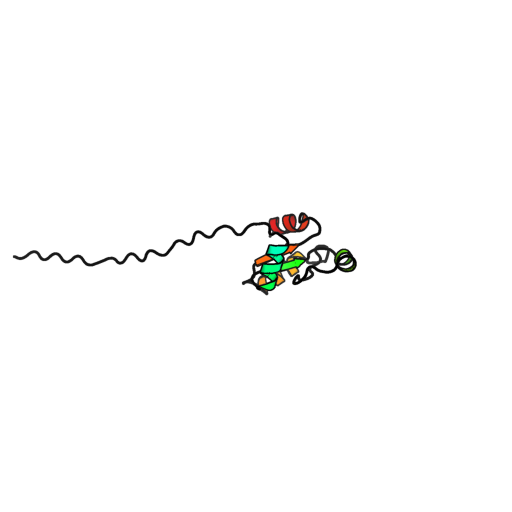1.106 -4.331 1.00 95.12 98 ALA A C 1
ATOM 737 O O . ALA A 1 98 ? 1.733 11.768 -5.009 1.00 95.12 98 ALA A O 1
ATOM 738 N N . SER A 1 99 ? 3.679 10.638 -4.826 1.00 94.81 99 SER A N 1
ATOM 739 C CA . SER A 1 99 ? 4.091 10.812 -6.224 1.00 94.81 99 SER A CA 1
ATOM 740 C C . SER A 1 99 ? 3.141 10.095 -7.185 1.00 94.81 99 SER A C 1
ATOM 742 O O . SER A 1 99 ? 2.619 10.728 -8.101 1.00 94.81 99 SER A O 1
ATOM 744 N N . VAL A 1 100 ? 2.850 8.813 -6.942 1.00 94.31 100 VAL A N 1
ATOM 745 C CA . VAL A 1 100 ? 1.925 7.998 -7.748 1.00 94.31 100 VAL A CA 1
ATOM 746 C C . VAL A 1 100 ? 0.530 8.617 -7.759 1.00 94.31 100 VAL A C 1
ATOM 748 O O . VAL A 1 100 ? -0.042 8.806 -8.825 1.00 94.31 100 VAL A O 1
ATOM 751 N N . ARG A 1 101 ? 0.014 9.046 -6.600 1.00 91.69 101 ARG A N 1
ATOM 752 C CA . ARG A 1 101 ? -1.289 9.727 -6.500 1.00 91.69 101 ARG A CA 1
ATOM 753 C C . ARG A 1 101 ? -1.396 10.962 -7.400 1.00 91.69 101 ARG A C 1
ATOM 755 O O . ARG A 1 101 ? -2.488 11.279 -7.835 1.00 91.69 101 ARG A O 1
ATOM 762 N N . THR A 1 102 ? -0.300 11.681 -7.635 1.00 90.44 102 THR A N 1
ATOM 763 C CA . THR A 1 102 ? -0.313 12.901 -8.464 1.00 90.44 102 THR A CA 1
ATOM 764 C C . THR A 1 102 ? -0.333 12.589 -9.965 1.00 90.44 102 THR A C 1
ATOM 766 O O . THR A 1 102 ? -0.681 13.453 -10.763 1.00 90.44 102 THR A O 1
ATOM 769 N N . LYS A 1 103 ? 0.060 11.373 -10.358 1.00 84.62 103 LYS A N 1
ATOM 770 C CA . LYS A 1 103 ? 0.111 10.934 -11.760 1.00 84.62 103 LYS A CA 1
ATOM 771 C C . LYS A 1 103 ? -1.204 10.318 -12.253 1.00 84.62 103 LYS A C 1
ATOM 773 O O . LYS A 1 103 ? -1.364 10.167 -13.461 1.00 84.62 103 LYS A O 1
ATOM 778 N N . LEU A 1 104 ? -2.085 9.941 -11.327 1.00 72.69 104 LEU A N 1
ATOM 779 C CA . LEU A 1 104 ? -3.371 9.277 -11.560 1.00 72.69 104 LEU A CA 1
ATOM 780 C C . LEU A 1 104 ? -4.526 10.277 -11.488 1.00 72.69 104 LEU A C 1
ATOM 782 O O . LEU A 1 104 ? -5.505 10.072 -12.237 1.00 72.69 104 LEU A O 1
#

Radius of gyration: 23.55 Å; chains: 1; bounding box: 83×48×28 Å

pLDDT: mean 87.18, std 16.05, range [38.41, 98.31]

Foldseek 3Di:
DDDDDDDDDDPPPPDPPPPPPPDDPDDDLVRQVVCLVVVQAAEAEQDDVVVCVVPNDRPSHDYQHPPDPPSVVVVVVVCVVCVRHHYAYDYPPCPVSVVVVVVD

Sequence (104 aa):
MNRRILIAGAAVFLWPCRAQAQAPTTLTAREAYEAARAGTLLLIDIRPPAEWRDTGLAQGALALDAEAPAFEVRLAGLRLDHPAKRIALIDRSGALAASVRTKL